Protein AF-A0A101NPR9-F1 (afdb_monomer_lite)

Organism: NCBI:txid67285

Secondary structure (DSSP, 8-state):
--EEEEE-TT--EEEEEEE-STT---EEEEEPP-TT------PPPGGGTTS-HHHHHHHEEEE--TT--EEEE-

Radius of gyration: 14.61 Å; chains: 1; bounding box: 24×38×36 Å

pLDDT: mean 77.01, std 9.98, range [56.0, 91.81]

Structure (mmCIF, N/CA/C/O backbone):
data_AF-A0A101NPR9-F1
#
_entry.id   AF-A0A101NPR9-F1
#
loop_
_atom_site.group_PDB
_atom_site.id
_atom_site.type_symbol
_atom_site.label_atom_id
_atom_site.label_alt_id
_atom_site.label_comp_id
_atom_site.label_asym_id
_atom_site.label_entity_id
_atom_site.label_seq_id
_atom_site.pdbx_PDB_ins_code
_atom_site.Cartn_x
_atom_site.Cartn_y
_atom_site.Cartn_z
_atom_site.occupancy
_atom_site.B_iso_or_equiv
_atom_site.auth_seq_id
_atom_site.auth_comp_id
_atom_site.auth_asym_id
_atom_site.auth_atom_id
_atom_site.pdbx_PDB_model_num
ATOM 1 N N . MET A 1 1 ? 5.124 -12.081 20.451 1.00 64.38 1 MET A N 1
ATOM 2 C CA . MET A 1 1 ? 4.968 -11.360 19.172 1.00 64.38 1 MET A CA 1
ATOM 3 C C . MET A 1 1 ? 3.759 -11.937 18.451 1.00 64.38 1 MET A C 1
ATOM 5 O O . MET A 1 1 ? 3.690 -13.153 18.306 1.00 64.38 1 MET A O 1
ATOM 9 N N . ARG A 1 2 ? 2.774 -11.104 18.101 1.00 62.00 2 ARG A N 1
ATOM 10 C CA . ARG A 1 2 ? 1.589 -11.491 17.316 1.00 62.00 2 ARG A CA 1
ATOM 11 C C . ARG A 1 2 ? 1.600 -10.643 16.048 1.00 62.00 2 ARG A C 1
ATOM 13 O O . ARG A 1 2 ? 1.785 -9.435 16.146 1.00 62.00 2 ARG A O 1
ATOM 20 N N . VAL A 1 3 ? 1.418 -11.278 14.896 1.00 72.44 3 VAL A N 1
ATOM 21 C CA . VAL A 1 3 ? 1.397 -10.609 13.591 1.00 72.44 3 VAL A CA 1
ATOM 22 C C . VAL A 1 3 ? 0.078 -10.894 12.886 1.00 72.44 3 VAL A C 1
ATOM 24 O O . VAL A 1 3 ? -0.469 -11.990 13.011 1.00 72.44 3 VAL A O 1
ATOM 27 N N . GLN A 1 4 ? -0.437 -9.911 12.158 1.00 70.38 4 GLN A N 1
ATOM 28 C CA . GLN A 1 4 ? -1.484 -10.119 11.162 1.00 70.38 4 GLN A CA 1
ATOM 29 C C . GLN A 1 4 ? -0.813 -10.371 9.810 1.00 70.38 4 GLN A C 1
ATOM 31 O O . GLN A 1 4 ? 0.155 -9.697 9.472 1.00 70.38 4 GLN A O 1
ATOM 36 N N . ALA A 1 5 ? -1.299 -11.346 9.048 1.00 77.19 5 ALA A N 1
ATOM 37 C CA . ALA A 1 5 ? -0.769 -11.669 7.728 1.00 77.19 5 ALA A CA 1
ATOM 38 C C . ALA A 1 5 ? -1.836 -11.403 6.666 1.00 77.19 5 ALA A C 1
ATOM 40 O O . ALA A 1 5 ? -2.969 -11.862 6.802 1.00 77.19 5 ALA A O 1
ATOM 41 N N . ALA A 1 6 ? -1.459 -10.694 5.605 1.00 77.06 6 ALA A N 1
ATOM 42 C CA . ALA A 1 6 ? -2.204 -10.695 4.354 1.00 77.06 6 ALA A CA 1
ATOM 43 C C . ALA A 1 6 ? -1.614 -11.785 3.452 1.00 77.06 6 ALA A C 1
ATOM 45 O O . ALA A 1 6 ? -0.389 -11.898 3.364 1.00 77.06 6 ALA A O 1
ATOM 46 N N . PHE A 1 7 ? -2.458 -12.566 2.783 1.00 77.31 7 PHE A N 1
ATOM 47 C CA . PHE A 1 7 ? -2.058 -13.645 1.878 1.00 77.31 7 PHE A CA 1
ATOM 48 C C . PHE A 1 7 ? -2.969 -13.688 0.641 1.00 77.31 7 PHE A C 1
ATOM 50 O O . PHE A 1 7 ? -4.074 -13.147 0.682 1.00 77.31 7 PHE A O 1
ATOM 57 N N . ASP A 1 8 ? -2.482 -14.258 -0.462 1.00 79.25 8 ASP A N 1
ATOM 58 C CA . ASP A 1 8 ? -3.256 -14.438 -1.700 1.00 79.25 8 ASP A CA 1
ATOM 59 C C . ASP A 1 8 ? -4.079 -15.743 -1.706 1.00 79.25 8 ASP A C 1
ATOM 61 O O . ASP A 1 8 ? -4.110 -16.478 -0.719 1.00 79.25 8 ASP A O 1
ATOM 65 N N . GLU A 1 9 ? -4.786 -16.017 -2.807 1.00 77.00 9 GLU A N 1
ATOM 66 C CA . GLU A 1 9 ? -5.667 -17.189 -2.953 1.00 77.00 9 GLU A CA 1
ATOM 67 C C . GLU A 1 9 ? -4.914 -18.529 -2.873 1.00 77.00 9 GLU A C 1
ATOM 69 O O . GLU A 1 9 ? -5.492 -19.528 -2.443 1.00 77.00 9 GLU A O 1
ATOM 74 N N . ASP A 1 10 ? -3.620 -18.535 -3.203 1.00 81.56 10 ASP A N 1
ATOM 75 C CA . ASP A 1 10 ? -2.735 -19.700 -3.097 1.00 81.56 10 ASP A CA 1
ATOM 76 C C . ASP A 1 10 ? -2.118 -19.844 -1.691 1.00 81.56 10 ASP A C 1
ATOM 78 O O . ASP A 1 10 ? -1.413 -20.813 -1.398 1.00 81.56 10 ASP A O 1
ATOM 82 N N . GLY A 1 11 ? -2.388 -18.892 -0.791 1.00 76.31 11 GLY A N 1
ATOM 83 C CA . GLY A 1 11 ? -1.882 -18.879 0.578 1.00 76.31 11 GLY A CA 1
ATOM 84 C C . GLY A 1 11 ? -0.493 -18.256 0.735 1.00 76.31 11 GLY A C 1
ATOM 85 O O . GLY A 1 11 ? 0.096 -18.360 1.816 1.00 76.31 11 GLY A O 1
ATOM 86 N N . HIS A 1 12 ? 0.052 -17.587 -0.286 1.00 77.00 12 HIS A N 1
ATOM 87 C CA . HIS A 1 12 ? 1.337 -16.905 -0.159 1.00 77.00 12 HIS A CA 1
ATOM 88 C C . HIS A 1 12 ? 1.181 -15.611 0.631 1.00 77.00 12 HIS A C 1
ATOM 90 O O . HIS A 1 12 ? 0.397 -14.731 0.280 1.00 77.00 12 HIS A O 1
ATOM 96 N N . ILE A 1 13 ? 1.980 -15.457 1.687 1.00 77.12 13 ILE A N 1
ATOM 97 C CA . ILE A 1 13 ? 1.987 -14.236 2.494 1.00 77.12 13 ILE A CA 1
ATOM 98 C C . ILE A 1 13 ? 2.521 -13.074 1.652 1.00 77.12 13 ILE A C 1
ATOM 100 O O . ILE A 1 13 ? 3.621 -13.133 1.102 1.00 77.12 13 ILE A O 1
ATOM 104 N N . ILE A 1 14 ? 1.749 -11.992 1.587 1.00 78.31 14 ILE A N 1
ATOM 105 C CA . ILE A 1 14 ? 2.065 -10.787 0.818 1.00 78.31 14 ILE A CA 1
ATOM 106 C C . ILE A 1 14 ? 2.528 -9.636 1.714 1.00 78.31 14 ILE A C 1
ATOM 108 O O . ILE A 1 14 ? 3.367 -8.832 1.308 1.00 78.31 14 ILE A O 1
ATOM 112 N N . ALA A 1 15 ? 2.036 -9.594 2.953 1.00 79.19 15 ALA A N 1
ATOM 113 C CA . ALA A 1 15 ? 2.414 -8.616 3.962 1.00 79.19 15 ALA A CA 1
ATOM 114 C C . ALA A 1 15 ? 2.251 -9.196 5.371 1.00 79.19 15 ALA A C 1
ATOM 116 O O . ALA A 1 15 ? 1.371 -10.020 5.617 1.00 79.19 15 ALA A O 1
ATOM 117 N N . LEU A 1 16 ? 3.070 -8.718 6.301 1.00 78.38 16 LEU A N 1
ATOM 118 C CA . LEU A 1 16 ? 2.965 -8.962 7.733 1.00 78.38 16 LEU A CA 1
ATOM 119 C C . LEU A 1 16 ? 2.804 -7.620 8.442 1.00 78.38 16 LEU A C 1
ATOM 121 O O . LEU A 1 16 ? 3.523 -6.676 8.141 1.00 78.38 16 LEU A O 1
ATOM 125 N N . ALA A 1 17 ? 1.890 -7.535 9.393 1.00 78.38 17 ALA A N 1
ATOM 126 C CA . ALA A 1 17 ? 1.709 -6.385 10.261 1.00 78.38 17 ALA A CA 1
ATOM 127 C C . ALA A 1 17 ? 1.987 -6.802 11.705 1.00 78.38 17 ALA A C 1
ATOM 129 O O . ALA A 1 17 ? 1.312 -7.680 12.244 1.00 78.38 17 ALA A O 1
ATOM 130 N N . GLU A 1 18 ? 2.990 -6.191 12.326 1.00 73.25 18 GLU A N 1
ATOM 131 C CA . GLU A 1 18 ? 3.319 -6.379 13.735 1.00 73.25 18 GLU A CA 1
ATOM 132 C C . GLU A 1 18 ? 2.756 -5.219 14.564 1.00 73.25 18 GLU A C 1
ATOM 134 O O . GLU A 1 18 ? 2.884 -4.051 14.189 1.00 73.25 18 GLU A O 1
ATOM 139 N N . ILE A 1 19 ? 2.149 -5.543 15.709 1.00 65.19 19 ILE A N 1
ATOM 140 C CA . ILE A 1 19 ? 1.836 -4.549 16.740 1.00 65.19 19 ILE A CA 1
ATOM 141 C C . ILE A 1 19 ? 3.128 -4.308 17.519 1.00 65.19 19 ILE A C 1
ATOM 143 O O . ILE A 1 19 ? 3.607 -5.203 18.217 1.00 65.19 19 ILE A O 1
ATOM 147 N N . VAL A 1 20 ? 3.703 -3.118 17.347 1.00 63.19 20 VAL A N 1
ATOM 148 C CA . VAL A 1 20 ? 5.093 -2.813 17.720 1.00 63.19 20 VAL A CA 1
ATOM 149 C C . VAL A 1 20 ? 5.283 -2.742 19.246 1.00 63.19 20 VAL A C 1
ATOM 151 O O . VAL A 1 20 ? 6.368 -3.047 19.738 1.00 63.19 20 VAL A O 1
ATOM 154 N N . ALA A 1 21 ? 4.229 -2.420 20.008 1.00 61.94 21 ALA A N 1
ATOM 155 C CA . ALA A 1 21 ? 4.179 -2.527 21.469 1.00 61.94 21 ALA A CA 1
ATOM 156 C C . ALA A 1 21 ? 2.729 -2.479 21.992 1.00 61.94 21 ALA A C 1
ATOM 158 O O . ALA A 1 21 ? 1.832 -1.964 21.327 1.00 61.94 21 ALA A O 1
ATOM 159 N N . GLU A 1 22 ? 2.490 -2.993 23.201 1.00 56.00 22 GLU A N 1
ATOM 160 C CA . GLU A 1 22 ? 1.203 -2.828 23.890 1.00 56.00 22 GLU A CA 1
ATOM 161 C C . GLU A 1 22 ? 0.996 -1.339 24.231 1.00 56.00 22 GLU A C 1
ATOM 163 O O . GLU A 1 22 ? 1.790 -0.755 24.966 1.00 56.00 22 GLU A O 1
ATOM 168 N N . GLY A 1 23 ? -0.036 -0.715 23.650 1.00 61.53 23 GLY A N 1
ATOM 169 C CA . GLY A 1 23 ? -0.310 0.725 23.779 1.00 61.53 23 GLY A CA 1
ATOM 170 C C . GLY A 1 23 ? 0.306 1.618 22.692 1.00 61.53 23 GLY A C 1
ATOM 171 O O . GLY A 1 23 ? 0.172 2.836 22.782 1.00 61.53 23 GLY A O 1
ATOM 172 N N . ASP A 1 24 ? 0.964 1.045 21.677 1.00 62.50 24 ASP A N 1
ATOM 173 C CA . ASP A 1 24 ? 1.362 1.766 20.462 1.00 62.50 24 ASP A CA 1
ATOM 174 C C . ASP A 1 24 ? 0.352 1.468 19.343 1.00 62.50 24 ASP A C 1
ATOM 176 O O . ASP A 1 24 ? 0.255 0.338 18.863 1.00 62.50 24 ASP A O 1
ATOM 180 N N . ASP A 1 25 ? -0.405 2.488 18.930 1.00 60.47 25 ASP A N 1
ATOM 181 C CA . ASP A 1 25 ? -1.410 2.381 17.863 1.00 60.47 25 ASP A CA 1
ATOM 182 C C . ASP A 1 25 ? -0.778 2.286 16.460 1.00 60.47 25 ASP A C 1
ATOM 184 O O . ASP A 1 25 ? -1.479 2.160 15.451 1.00 60.47 25 ASP A O 1
ATOM 188 N N . ARG A 1 26 ? 0.557 2.360 16.356 1.00 61.06 26 ARG A N 1
ATOM 189 C CA . ARG A 1 26 ? 1.267 2.246 15.081 1.00 61.06 26 ARG A CA 1
ATOM 190 C C . ARG A 1 26 ? 1.388 0.785 14.663 1.00 61.06 26 ARG A C 1
ATOM 192 O O . ARG A 1 26 ? 1.957 -0.054 15.360 1.00 61.06 26 ARG A O 1
ATOM 199 N N . LEU A 1 27 ? 0.901 0.501 13.460 1.00 61.19 27 LEU A N 1
ATOM 200 C CA . LEU A 1 27 ? 1.033 -0.797 12.813 1.00 61.19 27 LEU A CA 1
ATOM 201 C C . LEU A 1 27 ? 2.344 -0.842 12.012 1.00 61.19 27 LEU A C 1
ATOM 203 O O . LEU A 1 27 ? 2.515 -0.092 11.050 1.00 61.19 27 LEU A O 1
ATOM 207 N N . GLY A 1 28 ? 3.271 -1.725 12.381 1.00 63.97 28 GLY A N 1
ATOM 208 C CA . GLY A 1 28 ? 4.485 -1.956 11.602 1.00 63.97 28 GLY A CA 1
ATOM 209 C C . GLY A 1 28 ? 4.201 -2.924 10.459 1.00 63.97 28 GLY A C 1
ATOM 210 O O . GLY A 1 28 ? 4.120 -4.126 10.695 1.00 63.97 28 GLY A O 1
ATOM 211 N N . VAL A 1 29 ? 4.051 -2.433 9.226 1.00 68.19 29 VAL A N 1
ATOM 212 C CA . VAL A 1 29 ? 3.833 -3.293 8.049 1.00 68.19 29 VAL A CA 1
ATOM 213 C C . VAL A 1 29 ? 5.164 -3.642 7.388 1.00 68.19 29 VAL A C 1
ATOM 215 O O . VAL A 1 29 ? 5.913 -2.772 6.955 1.00 68.19 29 VAL A O 1
ATOM 218 N N . ARG A 1 30 ? 5.443 -4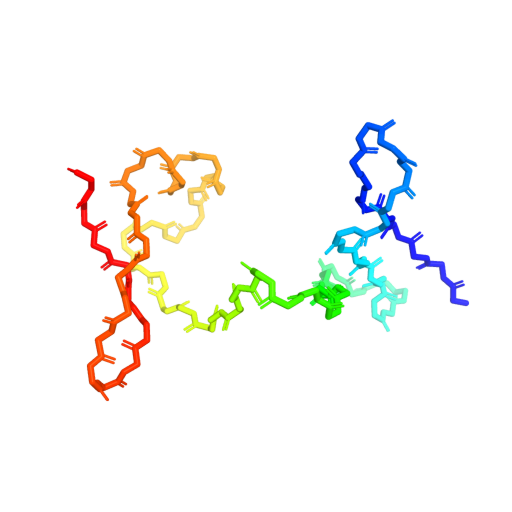.937 7.262 1.00 69.44 30 ARG A N 1
ATOM 219 C CA . ARG A 1 30 ? 6.553 -5.504 6.498 1.00 69.44 30 ARG A CA 1
ATOM 220 C C . ARG A 1 30 ? 5.994 -6.311 5.333 1.00 69.44 30 ARG A C 1
ATOM 222 O O . ARG A 1 30 ? 5.397 -7.366 5.539 1.00 69.44 30 ARG A O 1
ATOM 229 N N . LEU A 1 31 ? 6.214 -5.851 4.104 1.00 66.50 31 LEU A N 1
ATOM 230 C CA . LEU A 1 31 ? 5.971 -6.69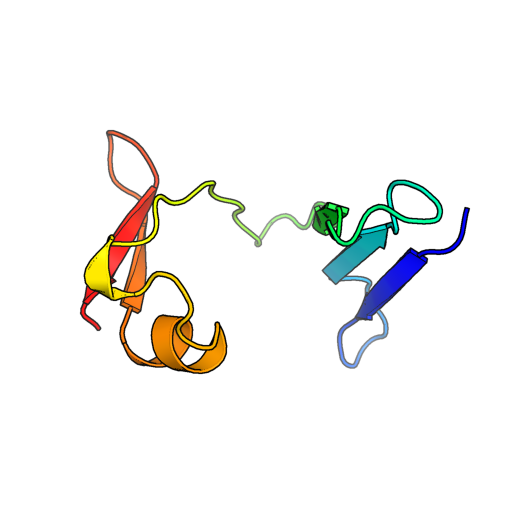1 2.929 1.00 66.50 31 LEU A CA 1
ATOM 231 C C . LEU A 1 31 ? 6.943 -7.876 2.930 1.00 66.50 31 LEU A C 1
ATOM 233 O O . LEU A 1 31 ? 8.122 -7.724 3.260 1.00 66.50 31 LEU A O 1
ATOM 237 N N . VAL A 1 32 ? 6.449 -9.056 2.556 1.00 67.94 32 VAL A N 1
ATOM 238 C CA . VAL A 1 32 ? 7.318 -10.216 2.326 1.00 67.94 32 VAL A CA 1
ATOM 239 C C . VAL A 1 32 ? 7.970 -10.035 0.951 1.00 67.94 32 VAL A C 1
ATOM 241 O O . VAL A 1 32 ? 7.249 -9.743 -0.008 1.00 67.94 32 VAL A O 1
ATOM 244 N N . PRO A 1 33 ? 9.305 -10.168 0.823 1.00 59.91 33 PRO A N 1
ATOM 245 C CA . PRO A 1 33 ? 9.978 -9.987 -0.456 1.00 59.91 33 PRO A CA 1
ATOM 246 C C . PRO A 1 33 ? 9.415 -10.956 -1.501 1.00 59.91 33 PRO A C 1
ATOM 248 O O . PRO A 1 33 ? 9.482 -12.172 -1.335 1.00 59.91 33 PRO A O 1
ATOM 251 N N . CYS A 1 34 ? 8.872 -10.411 -2.584 1.00 63.69 34 CYS A N 1
ATOM 252 C CA . CYS A 1 34 ? 8.447 -11.142 -3.772 1.00 63.69 34 CYS A CA 1
ATOM 253 C C . CYS A 1 34 ? 9.001 -10.382 -4.979 1.00 63.69 34 CYS A C 1
ATOM 255 O O . CYS A 1 34 ? 8.941 -9.151 -4.988 1.00 63.69 34 CYS A O 1
ATOM 257 N N . ALA A 1 35 ? 9.563 -11.095 -5.958 1.00 61.03 35 ALA A N 1
ATOM 258 C CA . ALA A 1 35 ? 10.344 -10.506 -7.052 1.00 61.03 35 ALA A CA 1
ATOM 259 C C . ALA A 1 35 ? 9.586 -9.421 -7.842 1.00 61.03 35 ALA A C 1
ATOM 261 O O . ALA A 1 35 ? 10.205 -8.482 -8.336 1.00 61.03 35 ALA A O 1
ATOM 262 N N . ASP A 1 36 ? 8.255 -9.506 -7.883 1.00 69.69 36 ASP A N 1
ATOM 263 C CA . ASP A 1 36 ? 7.405 -8.623 -8.686 1.00 69.69 36 ASP A CA 1
ATOM 264 C C . ASP A 1 36 ? 6.744 -7.489 -7.881 1.00 69.69 36 ASP A C 1
ATOM 266 O O . ASP A 1 36 ? 5.960 -6.709 -8.423 1.00 69.69 36 ASP A O 1
ATOM 270 N N . ARG A 1 37 ? 7.031 -7.368 -6.575 1.00 68.25 37 ARG A N 1
ATOM 271 C CA . ARG A 1 37 ? 6.418 -6.353 -5.702 1.00 68.25 37 ARG A CA 1
ATOM 272 C C . ARG A 1 37 ? 7.419 -5.265 -5.330 1.00 68.25 37 ARG A C 1
ATOM 274 O O . ARG A 1 37 ? 8.449 -5.535 -4.721 1.00 68.25 37 ARG A O 1
ATOM 281 N N . LYS A 1 38 ? 7.079 -4.014 -5.653 1.00 68.88 38 LYS A N 1
ATOM 282 C CA . LYS A 1 38 ? 7.849 -2.823 -5.266 1.00 68.88 38 LYS A CA 1
ATOM 283 C C . LYS A 1 38 ? 7.254 -2.188 -4.009 1.00 68.88 38 LYS A C 1
ATOM 285 O O . LYS A 1 38 ? 6.043 -1.996 -3.930 1.00 68.88 38 LYS A O 1
ATOM 290 N N . LEU A 1 39 ? 8.114 -1.845 -3.050 1.00 72.19 39 LEU A N 1
ATOM 291 C CA . LEU A 1 39 ? 7.771 -1.029 -1.885 1.00 72.19 39 LEU A CA 1
ATOM 292 C C . LEU A 1 39 ? 8.361 0.367 -2.077 1.00 72.19 39 LEU A C 1
ATOM 294 O O . LEU A 1 39 ? 9.523 0.495 -2.457 1.00 72.19 39 LEU A O 1
ATOM 298 N N . ALA A 1 40 ? 7.574 1.390 -1.772 1.00 73.94 40 ALA A N 1
ATOM 299 C CA . ALA A 1 40 ? 8.029 2.766 -1.728 1.00 73.94 40 ALA A CA 1
ATOM 300 C C . ALA A 1 40 ? 7.486 3.454 -0.478 1.00 73.94 40 ALA A C 1
ATOM 302 O O . ALA A 1 40 ? 6.317 3.278 -0.131 1.00 73.94 40 ALA A O 1
ATOM 303 N N . GLU A 1 41 ? 8.330 4.252 0.168 1.00 75.25 41 GLU A N 1
ATOM 304 C CA . GLU A 1 41 ? 7.873 5.260 1.118 1.00 75.25 41 GLU A CA 1
ATOM 305 C C . GLU A 1 41 ? 7.376 6.468 0.320 1.00 75.25 41 GLU A C 1
ATOM 307 O O . GLU A 1 41 ? 8.063 6.939 -0.586 1.00 75.25 41 GLU A O 1
ATOM 312 N N . LEU A 1 42 ? 6.159 6.927 0.611 1.00 81.81 42 LEU A N 1
ATOM 313 C CA . LEU A 1 42 ? 5.501 7.999 -0.129 1.00 81.81 42 LEU A CA 1
ATOM 314 C C . LEU A 1 42 ? 5.011 9.066 0.841 1.00 81.81 42 LEU A C 1
ATOM 316 O O . LEU A 1 42 ? 4.359 8.759 1.839 1.00 81.81 42 LEU A O 1
ATOM 320 N N . THR A 1 43 ? 5.262 10.326 0.502 1.00 83.69 43 THR A N 1
ATOM 321 C CA . THR A 1 43 ? 4.669 11.457 1.214 1.00 83.69 43 THR A CA 1
ATOM 322 C C . THR A 1 43 ? 3.224 11.637 0.763 1.00 83.69 43 THR A C 1
ATOM 324 O O . THR A 1 43 ? 2.957 11.865 -0.417 1.00 83.69 43 THR A O 1
ATOM 327 N N . VAL A 1 44 ? 2.289 11.554 1.709 1.00 83.44 44 VAL A N 1
ATOM 328 C CA . VAL A 1 44 ? 0.871 11.854 1.474 1.00 83.44 44 VAL A CA 1
ATOM 329 C C . VAL A 1 44 ? 0.684 13.375 1.359 1.00 83.44 44 VAL A C 1
ATOM 331 O O . VAL A 1 44 ? 1.196 14.099 2.219 1.00 83.44 44 VAL A O 1
ATOM 334 N N . PRO A 1 45 ? -0.034 13.881 0.335 1.00 85.25 45 PRO A N 1
ATOM 335 C CA . PRO A 1 45 ? -0.397 15.293 0.247 1.00 85.25 45 PRO A CA 1
ATOM 336 C C . PRO A 1 45 ? -1.131 15.762 1.507 1.00 85.25 45 PRO A C 1
ATOM 338 O O . PRO A 1 45 ? -1.963 15.036 2.051 1.00 85.25 45 PRO A O 1
ATOM 341 N N . GLY A 1 46 ? -0.819 16.969 1.984 1.00 87.50 46 GLY A N 1
ATOM 342 C CA . GLY A 1 46 ? -1.320 17.469 3.268 1.00 87.50 46 GLY A CA 1
ATOM 343 C C . GLY A 1 46 ? -2.849 17.513 3.354 1.00 87.50 46 GLY A C 1
ATOM 344 O O . GLY A 1 46 ? -3.416 17.278 4.416 1.00 87.50 46 GLY A O 1
ATOM 345 N N . GLU A 1 47 ? -3.517 17.751 2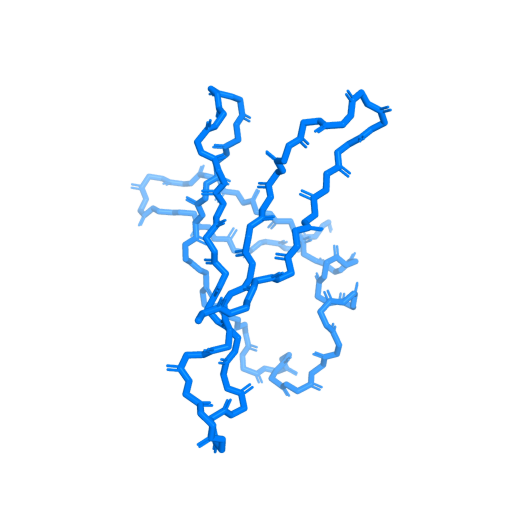.228 1.00 87.75 47 GLU A N 1
ATOM 346 C CA . GLU A 1 47 ? -4.972 17.752 2.091 1.00 87.75 47 GLU A CA 1
ATOM 347 C C . GLU A 1 47 ? -5.625 16.380 2.318 1.00 87.75 47 GLU A C 1
ATOM 349 O O . GLU A 1 47 ? -6.798 16.325 2.668 1.00 87.75 47 GLU A O 1
ATOM 354 N N . CYS A 1 48 ? -4.870 15.288 2.163 1.00 86.69 48 CYS A N 1
ATOM 355 C CA . CYS A 1 48 ? -5.342 13.914 2.341 1.00 86.69 48 CYS A CA 1
ATOM 356 C C . CYS A 1 48 ? -5.038 13.356 3.740 1.00 86.69 48 CYS A C 1
ATOM 358 O O . CYS A 1 48 ? -5.311 12.187 4.024 1.00 86.69 48 CYS A O 1
ATOM 360 N N . VAL A 1 49 ? -4.438 14.153 4.630 1.00 86.44 49 VAL A N 1
ATOM 361 C CA . VAL A 1 49 ? -4.141 13.716 5.998 1.00 86.44 49 VAL A CA 1
ATOM 362 C C . VAL A 1 49 ? -5.451 13.458 6.743 1.00 86.44 49 VAL A C 1
ATOM 364 O O . VAL A 1 49 ? -6.263 14.358 6.933 1.00 86.44 49 VAL A O 1
ATOM 367 N N . GLY A 1 50 ? -5.636 12.215 7.192 1.00 81.44 50 GLY A N 1
ATOM 368 C CA . GLY A 1 50 ? -6.848 11.772 7.885 1.00 81.44 50 GLY A CA 1
ATOM 369 C C . GLY A 1 50 ? -7.942 11.219 6.966 1.00 81.44 50 GLY A C 1
ATOM 370 O O . GLY A 1 50 ? -8.927 10.689 7.478 1.00 81.44 50 GLY A O 1
ATOM 371 N N . GLU A 1 51 ? -7.770 11.278 5.641 1.00 86.50 51 GLU A N 1
ATOM 372 C CA . GLU A 1 51 ? -8.647 10.560 4.712 1.00 86.50 51 GLU A CA 1
ATOM 373 C C . GLU A 1 51 ? -8.410 9.035 4.816 1.00 86.50 51 GLU A C 1
ATOM 375 O O . GLU A 1 51 ? -7.286 8.582 5.077 1.00 86.50 51 GLU A O 1
ATOM 380 N N . PRO A 1 52 ? -9.446 8.201 4.606 1.00 85.75 52 PRO A N 1
ATOM 381 C CA . PRO A 1 52 ? -9.277 6.756 4.536 1.00 85.75 52 PRO A CA 1
ATOM 382 C C . PRO A 1 52 ? -8.288 6.348 3.435 1.00 85.75 52 PRO A C 1
ATOM 384 O O . PRO A 1 52 ? -8.361 6.830 2.306 1.00 85.75 52 PRO A O 1
ATOM 387 N N . LEU A 1 53 ? -7.427 5.360 3.707 1.00 80.88 53 LEU A N 1
ATOM 388 C CA . LEU A 1 53 ? -6.460 4.854 2.716 1.00 80.88 53 LEU A CA 1
ATOM 389 C C . LEU A 1 53 ? -7.120 4.368 1.414 1.00 80.88 53 LEU A C 1
ATOM 391 O O . LEU A 1 53 ? -6.512 4.449 0.349 1.00 80.88 53 LEU A O 1
ATOM 395 N N . ALA A 1 54 ? -8.365 3.888 1.487 1.00 78.62 54 ALA A N 1
ATOM 396 C CA . ALA A 1 54 ? -9.143 3.498 0.314 1.00 78.62 54 ALA A CA 1
ATOM 397 C C . ALA A 1 54 ? -9.438 4.686 -0.624 1.00 78.62 54 ALA A C 1
ATOM 399 O O . ALA A 1 54 ? -9.420 4.515 -1.842 1.00 78.62 54 ALA A O 1
ATOM 400 N N . GLU A 1 55 ? -9.662 5.886 -0.080 1.00 87.00 55 GLU A N 1
ATOM 401 C CA . GLU A 1 55 ? -9.899 7.100 -0.868 1.00 87.00 55 GLU A CA 1
ATOM 402 C C . GLU A 1 55 ? -8.610 7.588 -1.533 1.00 87.00 55 GLU A C 1
ATOM 404 O O . GLU A 1 55 ? -8.607 7.859 -2.737 1.00 87.00 55 GLU A O 1
ATOM 409 N N . LEU A 1 56 ? -7.483 7.577 -0.806 1.00 86.31 56 LEU A N 1
ATOM 410 C CA . LEU A 1 56 ? -6.170 7.847 -1.402 1.00 86.31 56 LEU A CA 1
ATOM 411 C C . LEU A 1 56 ? -5.867 6.865 -2.539 1.00 86.31 56 LEU A C 1
ATOM 413 O O . LEU A 1 56 ? -5.453 7.279 -3.621 1.00 86.31 56 LEU A O 1
ATOM 417 N N . ALA A 1 57 ? -6.106 5.570 -2.316 1.00 85.56 57 ALA A N 1
ATOM 418 C CA . ALA A 1 57 ? -5.886 4.538 -3.323 1.00 85.56 57 ALA A CA 1
ATOM 419 C C . ALA A 1 57 ? -6.795 4.712 -4.548 1.00 85.56 57 ALA A C 1
ATOM 421 O O . ALA A 1 57 ? -6.389 4.356 -5.650 1.00 85.56 57 ALA A O 1
ATOM 422 N N . ALA A 1 58 ? -8.002 5.259 -4.385 1.00 89.12 58 ALA A N 1
ATOM 423 C CA . ALA A 1 58 ? -8.903 5.558 -5.494 1.00 89.12 58 ALA A CA 1
ATOM 424 C C . ALA A 1 58 ? -8.487 6.811 -6.284 1.00 89.12 58 ALA A C 1
ATOM 426 O O . ALA A 1 58 ? -8.717 6.859 -7.491 1.00 89.12 58 ALA A O 1
ATOM 427 N N . ARG A 1 59 ? -7.874 7.807 -5.631 1.00 91.31 59 ARG A N 1
ATOM 428 C CA . ARG A 1 59 ? -7.492 9.097 -6.234 1.00 91.31 59 ARG A CA 1
ATOM 429 C C . ARG A 1 59 ? -6.093 9.089 -6.860 1.00 91.31 59 ARG A C 1
ATOM 431 O O . ARG A 1 59 ? -5.883 9.747 -7.879 1.00 91.31 59 ARG A O 1
ATOM 438 N N . TYR A 1 60 ? -5.151 8.347 -6.282 1.00 91.75 60 TYR A N 1
ATOM 439 C CA . TYR A 1 60 ? -3.745 8.366 -6.685 1.00 91.75 60 TYR A CA 1
ATOM 440 C C . TYR A 1 60 ? -3.255 7.008 -7.210 1.00 91.75 60 TYR A C 1
ATOM 442 O O . TYR A 1 60 ? -3.805 5.939 -6.926 1.00 91.75 60 TYR A O 1
ATOM 450 N N . ARG 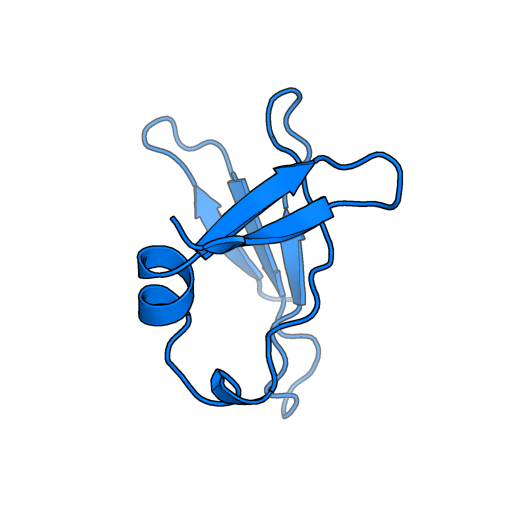A 1 61 ? -2.191 7.051 -8.010 1.00 91.50 61 ARG A N 1
ATOM 451 C CA . ARG A 1 61 ? -1.344 5.908 -8.368 1.00 91.50 61 ARG A CA 1
ATOM 452 C C . ARG A 1 61 ? 0.111 6.238 -8.049 1.00 91.50 61 ARG A C 1
ATOM 454 O O . ARG A 1 61 ? 0.474 7.407 -7.937 1.00 91.50 61 ARG A O 1
ATOM 461 N N . VAL A 1 62 ? 0.935 5.206 -7.910 1.00 89.50 62 VAL A N 1
ATOM 462 C CA . VAL A 1 62 ? 2.375 5.363 -7.688 1.00 89.50 62 VAL A CA 1
ATOM 463 C C . VAL A 1 62 ? 3.084 5.381 -9.036 1.00 89.50 62 VAL A C 1
ATOM 465 O O . VAL A 1 62 ? 2.881 4.486 -9.856 1.00 89.50 62 VAL A O 1
ATOM 468 N N . GLU A 1 63 ? 3.908 6.397 -9.261 1.00 90.44 63 GLU A N 1
ATOM 469 C CA . GLU A 1 63 ? 4.834 6.482 -10.387 1.00 90.44 63 GLU A CA 1
ATOM 470 C C . GLU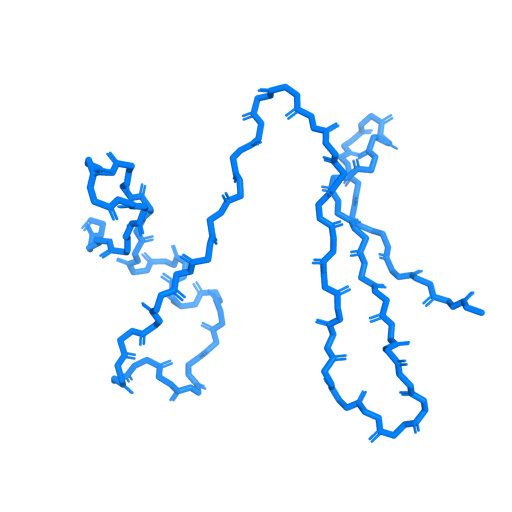 A 1 63 ? 6.261 6.294 -9.877 1.00 90.44 63 GLU A C 1
ATOM 472 O O . GLU A 1 63 ? 6.642 6.898 -8.876 1.00 90.44 63 GLU A O 1
ATOM 477 N N . ASP A 1 64 ? 7.034 5.456 -10.566 1.00 85.56 64 ASP A N 1
ATOM 478 C CA . ASP A 1 64 ? 8.464 5.270 -10.322 1.00 85.56 64 ASP A CA 1
ATOM 479 C C . ASP A 1 64 ? 9.226 6.337 -11.126 1.00 85.56 64 ASP A C 1
ATOM 481 O O . ASP A 1 64 ? 9.208 6.307 -12.360 1.00 85.56 64 ASP A O 1
ATOM 485 N N . ALA A 1 65 ? 9.820 7.319 -10.443 1.00 81.25 65 ALA A N 1
ATOM 486 C CA . ALA A 1 65 ? 10.537 8.439 -11.055 1.00 81.25 65 ALA A CA 1
ATOM 487 C C . ALA A 1 65 ? 12.032 8.409 -10.678 1.00 81.25 65 ALA A C 1
ATOM 489 O O . ALA A 1 65 ? 12.397 7.786 -9.678 1.00 81.25 65 ALA A O 1
ATOM 490 N N . PRO A 1 66 ? 12.918 9.083 -11.441 1.00 82.75 66 PRO A N 1
ATOM 491 C CA . PRO A 1 66 ? 14.358 9.092 -11.165 1.00 82.75 66 PRO A CA 1
ATOM 492 C C . PRO A 1 66 ? 14.723 9.574 -9.755 1.00 82.75 66 PRO A C 1
ATOM 494 O O . PRO A 1 66 ? 15.724 9.132 -9.196 1.00 82.75 66 PRO A O 1
ATOM 497 N N . GLU A 1 67 ? 13.915 10.464 -9.175 1.00 81.94 67 GLU A N 1
ATOM 498 C CA . GLU A 1 67 ? 14.113 11.009 -7.830 1.00 81.94 67 GLU A CA 1
ATOM 499 C C . GLU A 1 67 ? 13.485 10.149 -6.716 1.00 81.94 67 GLU A C 1
ATOM 501 O O . GLU A 1 67 ? 13.613 10.482 -5.538 1.00 81.94 67 GLU A O 1
ATOM 506 N N . GLY A 1 68 ? 12.818 9.049 -7.073 1.00 78.19 68 GLY A N 1
ATOM 507 C CA . GLY A 1 68 ? 12.074 8.180 -6.167 1.00 78.19 68 GLY A CA 1
ATOM 508 C C . GLY A 1 68 ? 10.595 8.079 -6.534 1.00 78.19 68 GLY A C 1
ATOM 509 O O . GLY A 1 68 ? 10.053 8.875 -7.302 1.00 78.19 68 GLY A O 1
ATOM 510 N N . ALA A 1 69 ? 9.926 7.068 -5.985 1.00 84.62 69 ALA A N 1
ATOM 511 C CA . ALA A 1 69 ? 8.509 6.866 -6.234 1.00 84.62 69 ALA A CA 1
ATOM 512 C C . ALA A 1 69 ? 7.670 8.013 -5.646 1.00 84.62 69 ALA A C 1
ATOM 514 O O . ALA A 1 69 ? 7.962 8.533 -4.569 1.00 84.62 69 ALA A O 1
ATOM 515 N N . ARG A 1 70 ? 6.601 8.393 -6.347 1.00 85.88 70 ARG A N 1
ATOM 516 C CA . ARG A 1 70 ? 5.707 9.485 -5.940 1.00 85.88 70 ARG A CA 1
ATOM 517 C C . ARG A 1 70 ? 4.247 9.165 -6.224 1.00 85.88 70 ARG A C 1
ATOM 519 O O . ARG A 1 70 ? 3.932 8.390 -7.127 1.00 85.88 70 ARG A O 1
ATOM 526 N N . LEU A 1 71 ? 3.354 9.795 -5.464 1.00 90.12 71 LEU A N 1
ATOM 527 C CA . LEU A 1 71 ? 1.924 9.778 -5.754 1.00 90.12 71 LEU A CA 1
ATOM 528 C C . LEU A 1 71 ? 1.626 10.741 -6.904 1.00 90.12 71 LEU A C 1
ATOM 530 O O . LEU A 1 71 ? 2.012 11.908 -6.866 1.00 90.12 71 LEU A O 1
ATOM 534 N N . ILE A 1 72 ? 0.905 10.254 -7.906 1.00 91.56 72 ILE A N 1
ATOM 535 C CA . ILE A 1 72 ? 0.336 11.064 -8.983 1.00 91.56 72 ILE A CA 1
ATOM 536 C C . ILE A 1 72 ? -1.163 10.802 -9.062 1.00 91.56 72 ILE A C 1
ATOM 538 O O . ILE A 1 72 ? -1.626 9.715 -8.712 1.00 91.56 72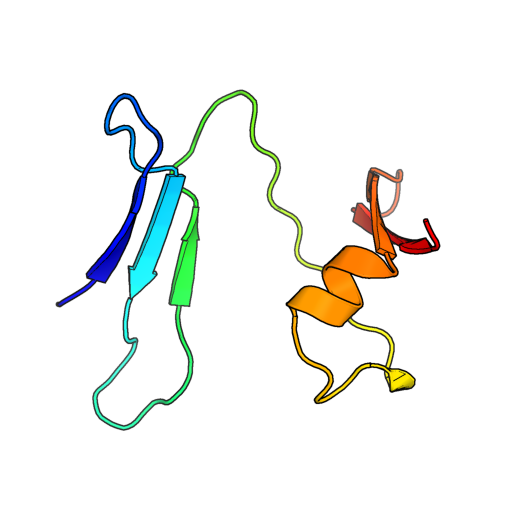 ILE A O 1
ATOM 542 N N . LEU A 1 73 ? -1.932 11.796 -9.501 1.00 91.81 73 LEU A N 1
ATOM 543 C CA . LEU A 1 73 ? -3.364 11.611 -9.728 1.00 91.81 73 LEU A CA 1
ATOM 544 C C . LEU A 1 73 ? -3.582 10.535 -10.800 1.00 91.81 73 LEU A C 1
ATOM 546 O O . LEU A 1 73 ? -2.785 10.411 -11.738 1.00 91.81 73 LEU A O 1
ATOM 550 N N . ARG A 1 74 ? -4.617 9.720 -10.601 1.00 88.56 74 ARG A N 1
ATOM 551 C CA . ARG A 1 74 ? -5.043 8.725 -11.589 1.00 88.56 74 ARG A CA 1
ATOM 552 C C . ARG A 1 74 ? -5.605 9.365 -12.850 1.00 88.56 74 ARG A C 1
ATOM 554 O O . ARG A 1 74 ? -6.207 10.455 -12.745 1.00 88.56 74 ARG A O 1
#

Sequence (74 aa):
MRVQAAFDEDGHIIALAEIVAEGDDRLGVRLVPCADRKLAELTVPGECVGEPLAELAARYRVEDAPEGARLILR

Foldseek 3Di:
DDWDFDADPVRHTQKIWDPPDDVDPDTDIDGDDDPPDDDFDEDDDPVCVPPDPVVLVVQWDWDQDPVGIYTDGD